Protein AF-C7LX56-F1 (afdb_monomer)

Nearest PDB structures (foldseek):
  6k4r-assembly2_B  TM=5.691E-01  e=7.249E+00  Legionella pneumophila subsp. pneumophila str. Philadelphia 1
  6plm-assembly1_A  TM=3.105E-01  e=3.553E+00  Legionella pneumophila subsp. pneumophila str. Philadelphia 1

Mean predicted aligned error: 4.84 Å

Sequence (168 aa):
MTVYNMDLSEKLVSAADAVLRDSDGDFDSFQAVSYLSLLACEIAMKALLERAGFPPETIRKRSHNLSLLLKDFCDCEVPFVIHEETHWVRATDIRGKPIQSGTSGTVGQVLEGESRGASKYPNQIRYGTQYSHFPPGALLETAKQVITWGHQHWDSIRMVQEHGSSNQ

Secondary structure (DSSP, 8-state):
--SS-HHHHHHHHHHHHHHHHH--S-HHHHHHHHHHHHHHHHHHHHHHHHHHT--HHHHHHTTT-HHHHHHHHHTSEEEEEETTEEEEEETTGGGG-EE-SSS-EEHHHHHTGGGGTPPPTTHHHHH-SS---S-HHHHHHHHHHHHHHHHHHTTT-B----------

Foldseek 3Di:
DQPFDLVQLVVLLVVLVVLVVPDPPDPVSQLSLLQSLLVSLLRLLLSQCVLQPNDNVVSVVCPSQLLVSLVSQQQKWFWDDDPNDTDTHGPCVQQVDFFDFPDTHGLVCQSCVVVVVWDDPDPCSNPPPDTDHPGSSRSSVSSVSSSVVCVVGSNGIHHDDPPPPPPD

Structure (mmCIF, N/CA/C/O backbone):
data_AF-C7LX56-F1
#
_entry.id   AF-C7LX56-F1
#
loop_
_atom_site.group_PDB
_atom_site.id
_atom_site.type_symbol
_atom_site.label_atom_id
_atom_site.label_alt_id
_atom_site.label_comp_id
_atom_site.label_asym_id
_atom_site.label_entity_id
_atom_site.label_seq_id
_atom_site.pdbx_PDB_ins_code
_atom_site.Cartn_x
_atom_site.Cartn_y
_atom_site.Cartn_z
_atom_site.occupancy
_atom_site.B_iso_or_equiv
_atom_site.auth_seq_id
_atom_site.auth_comp_id
_atom_site.auth_asym_id
_atom_site.auth_atom_id
_atom_site.pdbx_PDB_model_num
ATOM 1 N N . MET A 1 1 ? 4.878 12.455 17.642 1.00 55.44 1 MET A N 1
ATOM 2 C CA . MET A 1 1 ? 5.471 12.579 16.294 1.00 55.44 1 MET A CA 1
ATOM 3 C C . MET A 1 1 ? 5.211 11.260 15.601 1.00 55.44 1 MET A C 1
ATOM 5 O O . MET A 1 1 ? 5.559 10.248 16.195 1.00 55.44 1 MET A O 1
ATOM 9 N N . THR A 1 2 ? 4.526 11.257 14.459 1.00 77.38 2 THR A N 1
ATOM 10 C CA . THR A 1 2 ? 4.279 10.020 13.704 1.00 77.38 2 THR A CA 1
ATOM 11 C C . THR A 1 2 ? 5.580 9.553 13.061 1.00 77.38 2 THR A C 1
ATOM 13 O O . THR A 1 2 ? 6.383 10.373 12.607 1.00 77.38 2 THR A O 1
ATOM 16 N N . VAL A 1 3 ? 5.827 8.246 13.071 1.00 86.50 3 VAL A N 1
ATOM 17 C CA . VAL A 1 3 ? 7.017 7.644 12.455 1.00 86.50 3 VAL A CA 1
ATOM 18 C C . VAL A 1 3 ? 6.842 7.555 10.941 1.00 86.50 3 VAL A C 1
ATOM 20 O O . VAL A 1 3 ? 7.810 7.717 10.196 1.00 86.50 3 VAL A O 1
ATOM 23 N N . TYR A 1 4 ? 5.614 7.319 10.486 1.00 91.44 4 TYR A N 1
ATOM 24 C CA . TYR A 1 4 ? 5.270 7.176 9.077 1.00 91.44 4 TYR A CA 1
ATOM 2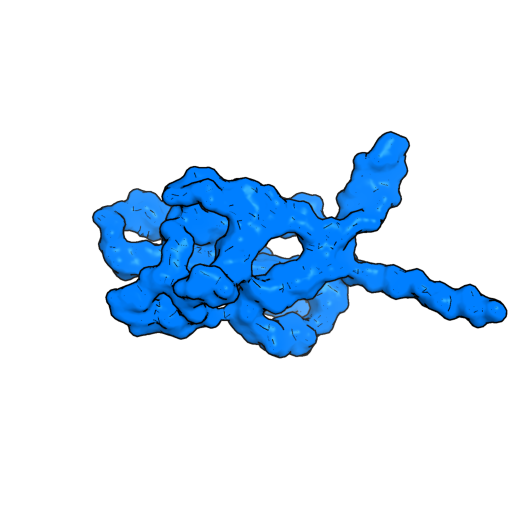5 C C . TYR A 1 4 ? 4.431 8.366 8.590 1.00 91.44 4 TYR A C 1
ATOM 27 O O . TYR A 1 4 ? 3.673 8.971 9.350 1.00 91.44 4 TYR A O 1
ATOM 35 N N . ASN A 1 5 ? 4.598 8.734 7.315 1.00 92.25 5 ASN A N 1
ATOM 36 C CA . ASN A 1 5 ? 4.009 9.945 6.741 1.00 92.25 5 ASN A CA 1
ATOM 37 C C . ASN A 1 5 ? 3.268 9.635 5.428 1.00 92.25 5 ASN A C 1
ATOM 39 O O . ASN A 1 5 ? 3.894 9.217 4.451 1.00 92.25 5 ASN A O 1
ATOM 43 N N . MET A 1 6 ? 1.952 9.873 5.403 1.00 94.62 6 MET A N 1
ATOM 44 C CA . MET A 1 6 ? 1.117 9.697 4.210 1.00 94.62 6 MET A CA 1
ATOM 45 C C . MET A 1 6 ? 1.565 10.609 3.054 1.00 94.62 6 MET A C 1
ATOM 47 O O . MET A 1 6 ? 1.700 10.127 1.931 1.00 94.62 6 MET A O 1
ATOM 51 N N . ASP A 1 7 ? 1.948 11.859 3.335 1.00 96.50 7 ASP A N 1
ATOM 52 C CA . ASP A 1 7 ? 2.421 12.829 2.335 1.00 96.50 7 ASP A CA 1
ATOM 53 C C . ASP A 1 7 ? 3.660 12.332 1.578 1.00 96.50 7 ASP A C 1
ATOM 55 O O . ASP A 1 7 ? 3.892 12.678 0.417 1.00 96.50 7 ASP A O 1
ATOM 59 N N . LEU A 1 8 ? 4.512 11.534 2.234 1.00 96.81 8 LEU A N 1
ATOM 60 C CA . LEU A 1 8 ? 5.665 10.930 1.568 1.00 96.81 8 LEU A CA 1
ATOM 61 C C . LEU A 1 8 ? 5.207 9.894 0.534 1.00 96.81 8 L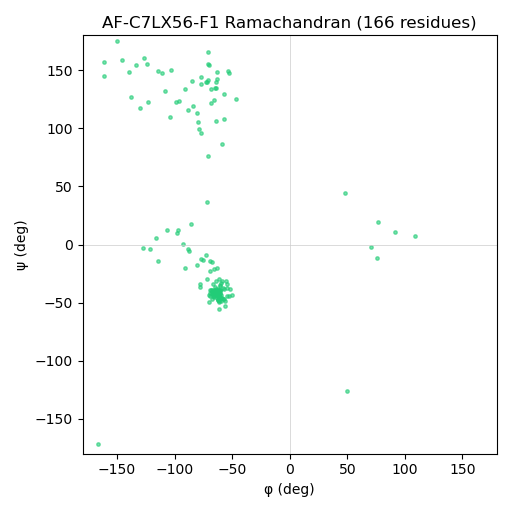EU A C 1
ATOM 63 O O . LEU A 1 8 ? 5.742 9.869 -0.572 1.00 96.81 8 LEU A O 1
ATOM 67 N N . SER A 1 9 ? 4.197 9.089 0.862 1.00 97.12 9 SER A N 1
ATOM 68 C CA . SER A 1 9 ? 3.604 8.116 -0.065 1.00 97.12 9 SER A CA 1
ATOM 69 C C . SER A 1 9 ? 3.019 8.806 -1.299 1.00 97.12 9 SER A C 1
ATOM 71 O O . SER A 1 9 ? 3.239 8.358 -2.421 1.00 97.12 9 SER A O 1
ATOM 73 N N . GLU A 1 10 ? 2.345 9.942 -1.117 1.00 98.19 10 GLU A N 1
ATOM 74 C CA . GLU A 1 10 ? 1.793 10.746 -2.217 1.00 98.19 10 GLU A CA 1
ATOM 75 C C . GLU A 1 10 ? 2.869 11.316 -3.136 1.00 98.19 10 GLU A C 1
ATOM 77 O O . GLU A 1 10 ? 2.741 11.277 -4.364 1.00 98.19 10 GLU A O 1
ATOM 82 N N . LYS A 1 11 ? 3.962 11.819 -2.555 1.00 98.50 11 LYS A N 1
ATOM 83 C CA . LYS A 1 11 ? 5.111 12.314 -3.323 1.00 98.50 11 LYS A CA 1
ATOM 84 C C . LYS A 1 11 ? 5.754 11.197 -4.140 1.00 98.50 11 LYS A C 1
ATOM 86 O O . LYS A 1 11 ? 6.117 11.426 -5.290 1.00 98.50 11 LYS A O 1
ATOM 91 N N . LEU A 1 12 ? 5.853 9.990 -3.581 1.00 98.44 12 LEU A N 1
ATOM 92 C CA . LEU A 1 12 ? 6.363 8.816 -4.295 1.00 98.44 12 LEU A CA 1
ATOM 93 C C . LEU A 1 12 ? 5.443 8.398 -5.447 1.00 98.44 12 LEU A C 1
ATOM 95 O O . LEU A 1 12 ? 5.941 8.126 -6.536 1.00 98.44 12 LEU A O 1
ATOM 99 N N . VAL A 1 13 ? 4.121 8.409 -5.246 1.00 98.31 13 VAL A N 1
ATOM 100 C CA . VAL A 1 13 ? 3.147 8.163 -6.325 1.00 98.31 13 VAL A CA 1
ATOM 101 C C . VAL A 1 13 ? 3.249 9.221 -7.416 1.00 98.31 13 VAL A C 1
ATOM 103 O O . VAL A 1 13 ? 3.245 8.878 -8.593 1.00 98.31 13 VAL A O 1
ATOM 106 N N . SER A 1 14 ? 3.394 10.492 -7.043 1.00 98.38 14 SER A N 1
ATOM 107 C CA . SER A 1 14 ? 3.550 11.591 -8.002 1.00 98.38 14 SER A CA 1
ATOM 108 C C . SER A 1 14 ? 4.833 11.442 -8.825 1.00 98.38 14 SER A C 1
ATOM 110 O O . SER A 1 14 ? 4.821 11.644 -10.036 1.00 98.38 14 SER A O 1
ATOM 112 N N . ALA A 1 15 ? 5.933 11.035 -8.185 1.00 98.25 15 ALA A N 1
ATOM 113 C CA . ALA A 1 15 ? 7.189 10.749 -8.869 1.00 98.25 15 ALA A CA 1
ATOM 114 C C . ALA A 1 15 ? 7.073 9.533 -9.802 1.00 98.25 15 ALA A C 1
ATOM 116 O O . ALA A 1 15 ? 7.516 9.599 -10.944 1.00 98.25 15 ALA A O 1
ATOM 117 N N . ALA A 1 16 ? 6.445 8.445 -9.350 1.00 97.88 16 ALA A N 1
ATOM 118 C CA . ALA A 1 16 ? 6.209 7.259 -10.170 1.00 97.88 16 ALA A CA 1
ATOM 119 C C . ALA A 1 16 ? 5.330 7.568 -11.393 1.00 97.88 16 ALA A C 1
ATOM 121 O O . ALA A 1 16 ? 5.610 7.087 -12.485 1.00 97.88 16 ALA A O 1
ATOM 122 N N . ASP A 1 17 ? 4.299 8.400 -11.234 1.00 97.69 17 ASP A N 1
ATOM 123 C CA . ASP A 1 17 ? 3.439 8.841 -12.336 1.00 97.69 17 ASP A CA 1
ATOM 124 C C . ASP A 1 17 ? 4.211 9.665 -13.374 1.00 97.69 17 ASP A C 1
ATOM 126 O O . ASP A 1 17 ? 4.083 9.415 -14.572 1.00 97.69 17 ASP A O 1
ATOM 130 N N . ALA A 1 18 ? 5.067 10.589 -12.922 1.00 97.62 18 ALA A N 1
ATOM 131 C CA . ALA A 1 18 ? 5.925 11.374 -13.805 1.00 97.62 18 ALA A CA 1
ATOM 132 C C . ALA A 1 18 ? 6.904 10.488 -14.592 1.00 97.62 18 ALA A C 1
ATOM 134 O O . ALA A 1 18 ? 6.978 10.603 -15.812 1.00 97.62 18 ALA A O 1
ATOM 135 N N . VAL A 1 19 ? 7.588 9.554 -13.918 1.00 97.44 19 VAL A N 1
ATOM 136 C CA . VAL A 1 19 ? 8.506 8.613 -14.584 1.00 97.44 19 VAL A CA 1
ATOM 137 C C . VAL A 1 19 ? 7.759 7.748 -15.595 1.00 97.44 19 VAL A C 1
ATOM 139 O O . VAL A 1 19 ? 8.235 7.578 -16.708 1.00 97.44 19 VAL A O 1
ATOM 142 N N . LEU A 1 20 ? 6.580 7.222 -15.247 1.00 95.38 20 LEU A N 1
ATOM 143 C CA . LEU A 1 20 ? 5.819 6.366 -16.158 1.00 95.38 20 LEU A CA 1
ATOM 144 C C . LEU A 1 20 ? 5.371 7.121 -17.416 1.00 95.38 20 LEU A C 1
ATOM 146 O O . LEU A 1 20 ? 5.426 6.566 -18.512 1.00 95.38 20 LEU A O 1
ATOM 150 N N . ARG A 1 21 ? 4.933 8.375 -17.259 1.00 94.38 21 ARG A N 1
ATOM 151 C CA . ARG A 1 21 ? 4.497 9.232 -18.369 1.00 94.38 21 ARG A CA 1
ATOM 152 C C . ARG A 1 21 ? 5.619 9.587 -19.336 1.00 94.38 21 ARG A C 1
ATOM 154 O O . ARG A 1 21 ? 5.360 9.658 -20.533 1.00 94.38 21 ARG A O 1
ATOM 161 N N . ASP A 1 22 ? 6.810 9.834 -18.806 1.00 92.75 22 ASP A N 1
ATOM 162 C CA . ASP A 1 22 ? 7.968 10.260 -19.591 1.00 92.75 22 ASP A CA 1
ATOM 163 C C . ASP A 1 22 ? 8.834 9.065 -20.036 1.00 92.75 22 ASP A C 1
ATOM 165 O O . ASP A 1 22 ? 9.857 9.255 -20.688 1.00 92.75 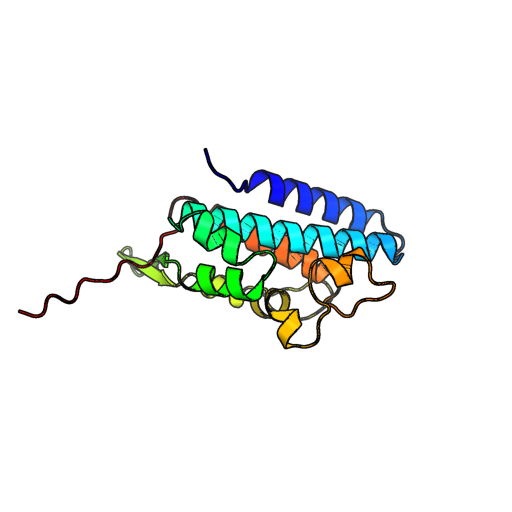22 ASP A O 1
ATOM 169 N N . SER A 1 23 ? 8.443 7.831 -19.686 1.00 89.12 23 SER A N 1
ATOM 170 C CA . SER A 1 23 ? 9.183 6.629 -20.071 1.00 89.12 23 SER A CA 1
ATOM 171 C C . SER A 1 23 ? 8.934 6.238 -21.524 1.00 89.12 23 SER A C 1
ATOM 173 O O . SER A 1 23 ? 7.791 6.156 -21.975 1.00 89.12 23 SER A O 1
ATOM 175 N N . ASP A 1 24 ? 10.004 5.839 -22.207 1.00 88.19 24 ASP A N 1
ATOM 176 C CA . ASP A 1 24 ? 9.937 5.191 -23.522 1.00 88.19 24 ASP A CA 1
ATOM 177 C C . ASP A 1 24 ? 9.742 3.663 -23.403 1.00 88.19 24 ASP A C 1
ATOM 179 O O . ASP A 1 24 ? 10.000 2.902 -24.336 1.00 88.19 24 ASP A O 1
ATOM 183 N N . GLY A 1 25 ? 9.299 3.187 -22.233 1.00 84.44 25 GLY A N 1
ATOM 184 C CA . GLY A 1 25 ? 9.162 1.762 -21.928 1.00 84.44 25 GLY A CA 1
ATOM 185 C C . GLY A 1 25 ? 10.481 1.051 -21.615 1.00 84.44 25 GLY A C 1
ATOM 186 O O . GLY A 1 25 ? 10.556 -0.176 -21.713 1.00 84.44 25 GLY A O 1
ATOM 187 N N . ASP A 1 26 ? 11.527 1.799 -21.259 1.00 91.06 26 ASP A N 1
ATOM 188 C CA . ASP A 1 26 ? 12.802 1.226 -20.850 1.00 91.06 26 ASP A CA 1
ATOM 189 C C . ASP A 1 26 ? 12.709 0.542 -19.472 1.00 91.06 26 ASP A C 1
ATOM 191 O O . ASP A 1 26 ? 11.850 0.836 -18.631 1.00 91.06 26 ASP A O 1
ATOM 195 N N . PHE A 1 27 ? 13.609 -0.416 -19.251 1.00 91.06 27 PHE A N 1
ATOM 196 C CA . PHE A 1 27 ? 13.606 -1.237 -18.046 1.00 91.06 27 PHE A CA 1
ATOM 197 C C . PHE A 1 27 ? 13.821 -0.417 -16.768 1.00 91.06 27 PHE A C 1
ATOM 199 O O . PHE A 1 27 ? 13.147 -0.682 -15.771 1.00 91.06 27 PHE A O 1
ATOM 206 N N . ASP A 1 28 ? 14.710 0.576 -16.797 1.00 91.94 28 ASP A N 1
ATOM 207 C CA . ASP A 1 28 ? 15.066 1.373 -15.621 1.00 91.94 28 ASP A CA 1
ATOM 208 C C . ASP A 1 28 ? 13.878 2.235 -15.179 1.00 91.94 28 ASP A C 1
ATOM 210 O O . ASP A 1 28 ? 13.549 2.278 -13.990 1.00 91.94 28 ASP A O 1
ATOM 214 N N . SER A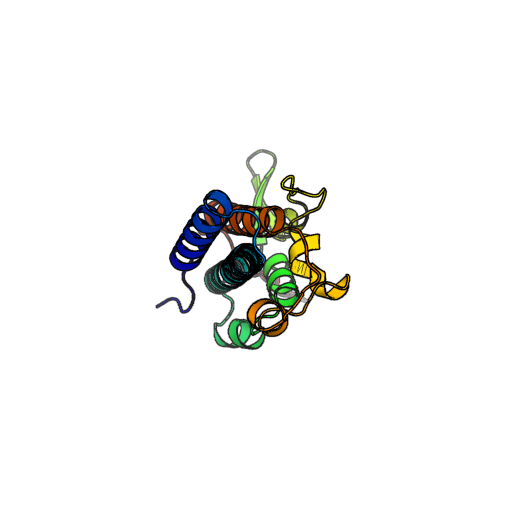 1 29 ? 13.157 2.837 -16.128 1.00 94.12 29 SER A N 1
ATOM 215 C CA . SER A 1 29 ? 11.903 3.544 -15.858 1.00 94.12 29 SER A CA 1
ATOM 216 C C . SER A 1 29 ? 10.856 2.619 -15.241 1.00 94.12 29 SER A C 1
ATOM 218 O O . SER A 1 29 ? 10.275 2.934 -14.201 1.00 94.12 29 SER A O 1
ATOM 220 N N . PHE A 1 30 ? 10.630 1.435 -15.816 1.00 94.19 30 PHE A N 1
ATOM 221 C CA . PHE A 1 30 ? 9.665 0.470 -15.273 1.00 94.19 30 PHE A CA 1
ATOM 222 C C . PHE A 1 30 ? 10.057 -0.037 -13.886 1.00 94.19 30 PHE A C 1
ATOM 224 O O . PHE A 1 30 ? 9.197 -0.218 -13.017 1.00 94.19 30 PHE A O 1
ATOM 231 N N . GLN A 1 31 ? 11.348 -0.261 -13.660 1.00 94.56 31 GLN A N 1
ATOM 232 C CA . GLN A 1 31 ? 11.898 -0.636 -12.367 1.00 94.56 31 GLN A CA 1
ATOM 233 C C . GLN A 1 31 ? 11.682 0.473 -11.332 1.00 94.56 31 GLN A C 1
ATOM 235 O O . GLN A 1 31 ? 11.202 0.196 -10.228 1.00 94.56 31 GLN A O 1
ATOM 240 N N . ALA A 1 32 ? 11.967 1.725 -11.693 1.00 95.62 32 ALA A N 1
ATOM 241 C CA . ALA A 1 32 ? 11.767 2.883 -10.834 1.00 95.62 32 ALA A CA 1
ATOM 242 C C . ALA A 1 32 ? 10.289 3.061 -10.463 1.00 95.62 32 ALA A C 1
ATOM 244 O O . ALA A 1 32 ? 9.969 3.164 -9.278 1.00 95.62 32 ALA A O 1
ATOM 245 N N . VAL A 1 33 ? 9.379 3.015 -11.442 1.00 96.75 33 VAL A N 1
ATOM 246 C CA . VAL A 1 33 ? 7.926 3.111 -11.213 1.00 96.75 33 VAL A CA 1
ATOM 247 C C . VAL A 1 33 ? 7.455 2.011 -10.265 1.00 96.75 33 VAL A C 1
ATOM 249 O O . VAL A 1 33 ? 6.743 2.291 -9.299 1.00 96.75 33 VAL A O 1
ATOM 252 N N . SER A 1 34 ? 7.884 0.770 -10.498 1.00 96.31 34 SER A N 1
ATOM 253 C CA . SER A 1 34 ? 7.512 -0.375 -9.665 1.00 96.31 34 SER A CA 1
ATOM 254 C C . SER A 1 34 ? 8.006 -0.218 -8.230 1.00 96.31 34 SER A C 1
ATOM 256 O O . SER A 1 34 ? 7.231 -0.371 -7.287 1.00 96.31 34 SER A O 1
ATOM 258 N N . TYR A 1 35 ? 9.278 0.147 -8.049 1.00 96.94 35 TYR A N 1
ATOM 259 C CA . TYR A 1 35 ? 9.860 0.359 -6.727 1.00 96.94 35 TYR A CA 1
ATOM 260 C C . TYR A 1 35 ? 9.157 1.485 -5.961 1.00 96.94 35 TYR A C 1
ATOM 262 O O . TYR A 1 35 ? 8.753 1.288 -4.815 1.00 96.94 35 TYR A O 1
ATOM 270 N N . LEU A 1 36 ? 8.981 2.648 -6.594 1.00 98.25 36 LEU A N 1
ATOM 271 C CA . LEU A 1 36 ? 8.336 3.807 -5.978 1.00 98.25 36 LEU A CA 1
ATOM 272 C C . LEU A 1 36 ? 6.886 3.505 -5.587 1.00 98.25 36 LEU A C 1
ATOM 274 O O . LEU A 1 36 ? 6.456 3.884 -4.500 1.00 98.25 36 LEU A O 1
ATOM 278 N N . SER A 1 37 ? 6.153 2.779 -6.433 1.00 98.06 37 SER A N 1
ATOM 279 C CA . SER A 1 37 ? 4.758 2.410 -6.174 1.00 98.06 37 SER A CA 1
ATOM 280 C C . SER A 1 37 ? 4.623 1.441 -4.996 1.00 98.06 37 SER A C 1
ATOM 282 O O . SER A 1 37 ? 3.782 1.638 -4.118 1.00 98.06 37 SER A O 1
ATOM 284 N N . LEU A 1 38 ? 5.478 0.416 -4.929 1.00 97.94 38 LEU A N 1
ATOM 285 C CA . LEU A 1 38 ? 5.490 -0.535 -3.814 1.00 97.94 38 LEU A CA 1
ATOM 286 C C . LEU A 1 38 ? 5.918 0.135 -2.500 1.00 97.94 38 LEU A C 1
ATOM 288 O O . LEU A 1 38 ? 5.302 -0.104 -1.460 1.00 97.94 38 LEU A O 1
ATOM 292 N N . LEU A 1 39 ? 6.908 1.030 -2.550 1.00 98.12 39 LEU A N 1
ATOM 293 C CA . LEU A 1 39 ? 7.328 1.818 -1.392 1.00 98.12 39 LEU A CA 1
ATOM 294 C C . LEU A 1 39 ? 6.222 2.767 -0.914 1.00 98.12 39 LEU A C 1
ATOM 296 O O . LEU A 1 39 ? 6.010 2.901 0.290 1.00 98.12 39 LEU A O 1
ATOM 300 N N . ALA A 1 40 ? 5.485 3.390 -1.833 1.00 98.50 40 ALA A N 1
ATOM 301 C CA . ALA A 1 40 ? 4.332 4.210 -1.481 1.00 98.50 40 ALA A CA 1
ATOM 302 C C . ALA A 1 40 ? 3.244 3.384 -0.778 1.00 98.50 40 ALA A C 1
ATOM 304 O O . ALA A 1 40 ? 2.724 3.818 0.248 1.00 98.50 40 ALA A O 1
ATOM 305 N N . CYS A 1 41 ? 2.949 2.171 -1.264 1.00 98.31 41 CYS A N 1
ATOM 306 C CA . CYS A 1 41 ? 2.022 1.254 -0.591 1.00 98.31 41 CYS A CA 1
ATOM 307 C C . CYS A 1 41 ? 2.506 0.902 0.822 1.00 98.31 41 CYS A C 1
ATOM 309 O O . CYS A 1 41 ? 1.723 0.937 1.770 1.00 98.31 41 CYS A O 1
ATOM 311 N N . GLU A 1 42 ? 3.794 0.573 0.970 1.00 98.31 42 GLU A N 1
ATOM 312 C CA . GLU A 1 42 ? 4.405 0.259 2.262 1.00 98.31 42 GLU A CA 1
ATOM 313 C C . GLU A 1 42 ? 4.222 1.412 3.255 1.00 98.31 42 GLU A C 1
ATOM 315 O O . GLU A 1 42 ? 3.729 1.200 4.363 1.00 98.31 42 GLU A O 1
ATOM 320 N N . ILE A 1 43 ? 4.609 2.631 2.873 1.00 98.06 43 ILE A N 1
ATOM 321 C CA . ILE A 1 43 ? 4.565 3.794 3.765 1.00 98.06 43 ILE A CA 1
ATOM 322 C C . ILE A 1 43 ? 3.118 4.159 4.102 1.00 98.06 43 ILE A C 1
ATOM 324 O O . ILE A 1 43 ? 2.827 4.405 5.273 1.00 98.06 43 ILE A O 1
ATOM 328 N N . ALA A 1 44 ? 2.208 4.127 3.126 1.00 98.19 44 ALA A N 1
ATOM 329 C CA . ALA A 1 44 ? 0.795 4.417 3.342 1.00 98.19 44 ALA A CA 1
ATOM 330 C C . ALA A 1 44 ? 0.159 3.425 4.327 1.00 98.19 44 ALA A C 1
ATOM 332 O O . ALA A 1 44 ? -0.464 3.842 5.302 1.00 98.19 44 ALA A O 1
ATOM 333 N N . MET A 1 45 ? 0.377 2.116 4.140 1.00 98.12 45 MET A N 1
ATOM 334 C CA . MET A 1 45 ? -0.139 1.098 5.064 1.00 98.12 45 MET A CA 1
ATOM 335 C C . MET A 1 45 ? 0.460 1.244 6.464 1.00 98.12 45 MET A C 1
ATOM 337 O O . MET A 1 45 ? -0.262 1.142 7.451 1.00 98.12 45 MET A O 1
ATOM 341 N N . LYS A 1 46 ? 1.762 1.532 6.580 1.00 98.12 46 LYS A N 1
ATOM 342 C CA . LYS A 1 46 ? 2.400 1.764 7.884 1.00 98.12 46 LYS A CA 1
ATOM 343 C C . LYS A 1 46 ? 1.851 3.003 8.590 1.00 98.12 46 LYS A C 1
ATOM 345 O O . LYS A 1 46 ? 1.616 2.950 9.794 1.00 98.12 46 LYS A O 1
ATOM 350 N N . ALA A 1 47 ? 1.612 4.086 7.852 1.00 97.69 47 ALA A N 1
ATOM 351 C CA . ALA A 1 47 ? 0.997 5.299 8.380 1.00 97.69 47 ALA A CA 1
ATOM 352 C C . ALA A 1 47 ? -0.434 5.042 8.865 1.00 97.69 47 ALA A C 1
ATOM 354 O O . ALA A 1 47 ? -0.798 5.489 9.948 1.00 97.69 47 ALA A O 1
ATOM 355 N N . LEU A 1 48 ? -1.219 4.265 8.114 1.00 97.06 48 LEU A N 1
ATOM 356 C CA . LEU A 1 48 ? -2.580 3.901 8.508 1.00 97.06 48 LEU A CA 1
ATOM 357 C C . LEU A 1 48 ? -2.618 2.962 9.715 1.00 97.06 48 LEU A C 1
ATOM 359 O O . LEU A 1 48 ? -3.459 3.137 10.587 1.00 97.06 48 LEU A O 1
ATOM 363 N N . LEU A 1 49 ? -1.700 1.998 9.800 1.00 97.69 49 LEU A N 1
ATOM 364 C CA . LEU A 1 49 ? -1.568 1.131 10.972 1.00 97.69 49 LEU A CA 1
ATOM 365 C C . LEU A 1 49 ? -1.211 1.942 12.222 1.00 97.69 49 LEU A C 1
ATOM 367 O O . LEU A 1 49 ? -1.852 1.785 13.260 1.00 97.69 49 LEU A O 1
ATOM 371 N N . GLU A 1 50 ? -0.231 2.845 12.119 1.00 97.31 50 GLU A N 1
ATOM 372 C CA . GLU A 1 50 ? 0.138 3.748 13.216 1.00 97.31 50 GLU A CA 1
ATOM 373 C C . GLU A 1 50 ? -1.056 4.623 13.618 1.00 97.31 50 GLU A C 1
ATOM 375 O O . GLU A 1 50 ? -1.365 4.747 14.803 1.00 97.31 50 GLU A O 1
ATOM 380 N N . ARG A 1 51 ? -1.785 5.158 12.629 1.00 96.69 51 ARG A N 1
ATOM 381 C CA . ARG A 1 51 ? -3.000 5.953 12.839 1.00 96.69 51 ARG A CA 1
ATOM 382 C C . ARG A 1 51 ? -4.118 5.161 13.519 1.00 96.69 51 ARG A C 1
ATOM 384 O O . ARG A 1 51 ? -4.784 5.708 14.391 1.00 96.69 51 ARG A O 1
ATOM 391 N N . ALA A 1 52 ? -4.285 3.887 13.172 1.00 96.44 52 ALA A N 1
ATOM 392 C CA . ALA A 1 52 ? -5.261 2.985 13.779 1.00 96.44 52 ALA A CA 1
ATOM 393 C C . ALA A 1 52 ? -4.922 2.614 15.236 1.00 96.44 52 ALA A C 1
ATOM 395 O O . ALA A 1 52 ? -5.777 2.082 15.947 1.00 96.44 52 ALA A O 1
ATOM 396 N N . GLY A 1 53 ? -3.691 2.891 15.680 1.00 95.94 53 GLY A N 1
ATOM 397 C CA . GLY A 1 53 ? -3.212 2.649 17.040 1.00 95.94 53 GLY A CA 1
ATOM 398 C C . GLY A 1 53 ? -2.200 1.510 17.171 1.00 95.94 53 GLY A C 1
ATOM 399 O O . GLY A 1 53 ? -1.845 1.160 18.297 1.00 95.94 53 GLY A O 1
ATOM 400 N N . PHE A 1 54 ? -1.710 0.930 16.067 1.00 96.12 54 PHE A N 1
ATOM 401 C CA . PHE A 1 54 ? -0.648 -0.075 16.151 1.00 96.12 54 PHE A CA 1
ATOM 402 C C . PHE A 1 54 ? 0.647 0.553 16.689 1.00 96.12 54 PHE A C 1
ATOM 404 O O . PHE A 1 54 ? 1.079 1.597 16.191 1.00 96.12 54 PHE A O 1
ATOM 411 N N . PRO A 1 55 ? 1.339 -0.105 17.636 1.00 95.19 55 PRO A N 1
ATOM 412 C CA . PRO A 1 55 ? 2.620 0.390 18.119 1.00 95.19 55 PRO A CA 1
ATOM 413 C C . PRO A 1 55 ? 3.689 0.408 17.006 1.00 95.19 55 PRO A C 1
ATOM 415 O O . PRO A 1 55 ? 3.837 -0.596 16.291 1.00 95.19 55 PRO A O 1
ATOM 418 N N . PRO A 1 56 ? 4.487 1.486 16.855 1.00 95.12 56 PRO A N 1
ATOM 419 C CA . PRO A 1 56 ? 5.495 1.593 15.796 1.00 95.12 56 PRO A CA 1
ATOM 420 C C . PRO A 1 56 ? 6.513 0.446 15.763 1.00 95.12 56 PRO A C 1
ATOM 422 O O . PRO A 1 56 ? 6.994 0.065 14.696 1.00 95.12 56 PRO A O 1
ATOM 425 N N . GLU A 1 57 ? 6.854 -0.147 16.906 1.00 95.38 57 GLU A N 1
ATOM 426 C CA . GLU A 1 57 ? 7.720 -1.324 16.986 1.00 95.38 57 GLU A CA 1
ATOM 427 C C . GLU A 1 57 ? 7.093 -2.578 16.369 1.00 95.38 57 GLU A C 1
ATOM 429 O O . GLU A 1 57 ? 7.809 -3.376 15.760 1.00 95.38 57 GLU A O 1
ATOM 434 N N . THR A 1 58 ? 5.773 -2.741 16.469 1.00 94.81 58 THR A N 1
ATOM 435 C CA . THR A 1 58 ? 5.034 -3.838 15.832 1.00 94.81 58 THR A CA 1
ATOM 436 C C . THR A 1 58 ? 5.016 -3.647 14.322 1.00 94.81 58 THR A C 1
ATOM 438 O O . THR A 1 58 ? 5.339 -4.576 13.583 1.00 94.81 58 THR A O 1
ATOM 441 N N . ILE A 1 59 ? 4.767 -2.417 13.867 1.00 97.19 59 ILE A N 1
ATOM 442 C CA . ILE A 1 59 ? 4.794 -2.053 12.446 1.00 97.19 59 ILE A CA 1
ATOM 443 C C . ILE A 1 59 ? 6.199 -2.276 11.862 1.00 97.19 59 ILE A C 1
ATOM 445 O O . ILE A 1 59 ? 6.360 -2.894 10.808 1.00 97.19 59 ILE A O 1
ATOM 449 N N . ARG A 1 60 ? 7.253 -1.856 12.577 1.00 95.62 60 ARG A N 1
ATOM 450 C CA . ARG A 1 60 ? 8.651 -2.027 12.148 1.00 95.62 60 ARG A CA 1
ATOM 451 C C . ARG A 1 60 ? 9.040 -3.497 11.977 1.00 95.62 60 ARG A C 1
ATOM 453 O O . ARG A 1 60 ? 9.783 -3.812 11.049 1.00 95.62 60 ARG A O 1
ATOM 460 N N . LYS A 1 61 ? 8.513 -4.404 12.810 1.00 96.62 61 LYS A N 1
ATOM 461 C CA . LYS A 1 61 ? 8.752 -5.856 12.691 1.00 96.62 61 LYS A CA 1
ATOM 462 C C . LYS A 1 61 ? 8.207 -6.453 11.391 1.00 96.62 61 LYS A C 1
ATOM 464 O O . LYS A 1 61 ? 8.679 -7.513 10.990 1.00 96.62 61 LYS A O 1
ATOM 469 N N . ARG A 1 62 ? 7.257 -5.795 10.715 1.00 95.38 62 ARG A N 1
ATOM 470 C CA . ARG A 1 62 ? 6.784 -6.220 9.385 1.00 95.38 62 ARG A CA 1
ATOM 471 C C . ARG A 1 62 ? 7.775 -5.899 8.267 1.00 95.38 62 ARG A C 1
ATOM 473 O O . ARG A 1 62 ? 7.657 -6.462 7.184 1.00 95.38 62 ARG A O 1
ATOM 480 N N . SER A 1 63 ? 8.789 -5.068 8.538 1.00 94.88 63 SER A N 1
ATOM 481 C CA . SER A 1 63 ? 9.816 -4.673 7.568 1.00 94.88 63 SER A CA 1
ATOM 482 C C . SER A 1 63 ? 9.162 -4.198 6.260 1.00 94.88 63 SER A C 1
ATOM 484 O O . SER A 1 63 ? 8.307 -3.317 6.312 1.00 94.88 63 SER A O 1
ATOM 486 N N . HIS A 1 64 ? 9.538 -4.769 5.121 1.00 95.44 64 HIS A N 1
ATOM 487 C CA . HIS A 1 64 ? 9.013 -4.462 3.791 1.00 95.44 64 HIS A CA 1
ATOM 488 C C . HIS A 1 64 ? 7.920 -5.443 3.332 1.00 95.44 64 HIS A C 1
ATOM 490 O O . HIS A 1 64 ? 7.539 -5.443 2.168 1.00 95.44 64 HIS A O 1
ATOM 496 N N . ASN A 1 65 ? 7.424 -6.316 4.216 1.00 95.94 65 ASN A N 1
ATOM 497 C CA . ASN A 1 65 ? 6.485 -7.365 3.833 1.00 95.94 65 ASN A CA 1
ATOM 498 C C . ASN A 1 65 ? 5.072 -6.794 3.630 1.00 95.94 65 ASN A C 1
ATOM 500 O O . ASN A 1 65 ? 4.298 -6.658 4.580 1.00 95.94 65 ASN A O 1
ATOM 504 N N . LEU A 1 66 ? 4.740 -6.484 2.375 1.00 96.94 66 LEU A N 1
ATOM 505 C CA . LEU A 1 66 ? 3.454 -5.906 1.982 1.00 96.94 66 LEU A CA 1
ATOM 506 C C . LEU A 1 66 ? 2.267 -6.813 2.319 1.00 96.94 66 LEU A C 1
ATOM 508 O O . LEU A 1 66 ? 1.227 -6.310 2.732 1.00 96.94 66 LEU A O 1
ATOM 512 N N . SER A 1 67 ? 2.425 -8.134 2.216 1.00 95.94 67 SER A N 1
ATOM 513 C CA . SER A 1 67 ? 1.361 -9.086 2.550 1.00 95.94 67 SER A CA 1
ATOM 514 C C . SER A 1 67 ? 1.035 -9.078 4.047 1.00 95.94 67 SER A C 1
ATOM 516 O O . SER A 1 67 ? -0.136 -9.062 4.422 1.00 95.94 67 SER A O 1
ATOM 518 N N . LEU A 1 68 ? 2.050 -9.029 4.917 1.00 96.44 68 LEU A N 1
ATOM 519 C CA . LEU A 1 68 ? 1.835 -8.927 6.363 1.00 96.44 68 LEU A CA 1
ATOM 520 C C . LEU A 1 68 ? 1.265 -7.565 6.766 1.00 96.44 68 LEU A C 1
ATOM 522 O O . LEU A 1 68 ? 0.393 -7.518 7.628 1.00 96.44 68 LEU A O 1
ATOM 526 N N . LEU A 1 69 ? 1.721 -6.479 6.134 1.00 97.56 69 LEU A N 1
ATOM 527 C CA . LEU A 1 69 ? 1.152 -5.146 6.348 1.00 97.56 69 LEU A CA 1
ATOM 528 C C . LEU A 1 69 ? -0.322 -5.103 5.934 1.00 97.56 69 LEU A C 1
ATOM 530 O O . LEU A 1 69 ? -1.151 -4.633 6.705 1.00 97.56 69 LEU A O 1
ATOM 534 N N . LEU A 1 70 ? -0.659 -5.653 4.762 1.00 97.25 70 LEU A N 1
ATOM 535 C CA . LEU A 1 70 ? -2.039 -5.760 4.298 1.00 97.25 70 LEU A CA 1
ATOM 536 C C . LEU A 1 70 ? -2.885 -6.608 5.251 1.00 97.25 70 LEU A C 1
ATOM 538 O O . LEU A 1 70 ? -4.043 -6.277 5.489 1.00 97.25 70 LEU A O 1
ATOM 542 N N . LYS A 1 71 ? -2.329 -7.695 5.796 1.00 96.25 71 LYS A N 1
ATOM 543 C CA . LYS A 1 71 ? -3.025 -8.531 6.775 1.00 96.25 71 LYS A CA 1
ATOM 544 C C . LYS A 1 71 ? -3.364 -7.743 8.041 1.00 96.25 71 LYS A C 1
ATOM 546 O O . LYS A 1 71 ? -4.540 -7.668 8.376 1.00 96.25 71 LYS A O 1
ATOM 551 N N . ASP A 1 72 ? -2.369 -7.132 8.688 1.00 96.38 72 ASP A N 1
ATOM 552 C CA . ASP A 1 72 ? -2.596 -6.319 9.894 1.00 96.38 72 ASP A CA 1
ATOM 553 C C . ASP A 1 72 ? -3.589 -5.178 9.605 1.00 96.38 72 ASP A C 1
ATOM 555 O O . ASP A 1 72 ? -4.435 -4.846 10.428 1.00 96.38 72 ASP A O 1
ATOM 559 N N . PHE A 1 73 ? -3.513 -4.595 8.408 1.00 94.00 73 PHE A N 1
ATOM 560 C CA . PHE A 1 73 ? -4.408 -3.530 7.975 1.00 94.00 73 PHE A CA 1
ATOM 561 C C . PHE A 1 73 ? -5.853 -4.005 7.804 1.00 94.00 73 PHE A C 1
ATOM 563 O O . PHE A 1 73 ? -6.778 -3.331 8.242 1.00 94.00 73 PHE A O 1
ATOM 570 N N . CYS A 1 74 ? -6.059 -5.184 7.215 1.00 94.94 74 CYS A N 1
ATOM 571 C CA . CYS A 1 74 ? -7.381 -5.802 7.104 1.00 94.94 74 CYS A CA 1
ATOM 572 C C . CYS A 1 74 ? -7.959 -6.193 8.468 1.00 94.94 74 CYS A C 1
ATOM 574 O O . CYS A 1 74 ? -9.175 -6.347 8.595 1.00 94.94 74 CYS A O 1
ATOM 576 N N . ASP A 1 75 ? -7.099 -6.346 9.476 1.00 95.06 75 ASP A N 1
ATOM 577 C CA . ASP A 1 75 ? -7.522 -6.550 10.850 1.00 95.06 75 ASP A CA 1
ATOM 578 C C . ASP A 1 75 ? -7.997 -5.252 11.523 1.00 95.06 75 ASP A C 1
ATOM 580 O O . ASP A 1 75 ? -8.657 -5.356 12.548 1.00 95.06 75 ASP A O 1
ATOM 584 N N . CYS A 1 76 ? -7.764 -4.060 10.959 1.00 96.56 76 CYS A N 1
ATOM 585 C CA . CYS A 1 76 ? -8.367 -2.809 11.435 1.00 96.56 76 CYS A CA 1
ATOM 586 C C . CYS A 1 76 ? -9.874 -2.729 11.136 1.00 96.56 76 CYS A C 1
ATOM 588 O O . CYS A 1 76 ? -10.416 -3.457 10.300 1.00 96.56 76 CYS A O 1
ATOM 590 N N . GLU A 1 77 ? -10.547 -1.783 11.788 1.00 97.38 77 GLU A N 1
ATOM 591 C CA . GLU A 1 77 ? -11.947 -1.435 11.558 1.00 97.38 77 GLU A CA 1
ATOM 592 C C . GLU A 1 77 ? -12.103 -0.017 11.009 1.00 97.38 77 GLU A C 1
ATOM 594 O O . GLU A 1 77 ? -11.337 0.887 11.350 1.00 97.38 77 GLU A O 1
ATOM 599 N N . VAL A 1 78 ? -13.149 0.172 10.208 1.00 96.69 78 VAL A N 1
ATOM 600 C CA . VAL A 1 78 ? -13.621 1.462 9.696 1.00 96.69 78 VAL A CA 1
ATOM 601 C C . VAL A 1 78 ? -15.138 1.574 9.863 1.00 96.69 78 VAL A C 1
ATOM 603 O O . VAL A 1 78 ? -15.824 0.545 9.916 1.00 96.69 78 VAL A O 1
ATOM 606 N N . PRO A 1 79 ? -15.690 2.795 9.957 1.00 95.19 79 PRO A N 1
ATOM 607 C CA . PRO A 1 79 ? -17.130 2.986 10.027 1.00 95.19 79 PRO A CA 1
ATOM 608 C C . PRO A 1 79 ? -17.798 2.671 8.684 1.00 95.19 79 PRO A C 1
ATOM 610 O O . PRO A 1 79 ? -17.302 3.025 7.614 1.00 95.19 79 PRO A O 1
ATOM 613 N N . PHE A 1 80 ? -18.971 2.056 8.754 1.00 94.06 80 PHE A N 1
ATOM 614 C CA . PHE A 1 80 ? -19.852 1.762 7.637 1.00 94.06 80 PHE A CA 1
ATOM 615 C C . PHE A 1 80 ? -21.293 2.057 8.050 1.00 94.06 80 PHE A C 1
ATOM 617 O O . PHE A 1 80 ? -21.757 1.573 9.081 1.00 94.06 80 PHE A O 1
ATOM 624 N N . VAL A 1 81 ? -21.996 2.871 7.263 1.00 92.12 81 VAL A N 1
ATOM 625 C CA . VAL A 1 81 ? -23.342 3.338 7.611 1.00 92.12 81 VAL A CA 1
ATOM 626 C C . VAL A 1 81 ? -24.397 2.466 6.934 1.00 92.12 81 VAL A C 1
ATOM 628 O O . VAL A 1 81 ? -24.414 2.357 5.708 1.00 92.12 81 VAL A O 1
ATOM 631 N N . ILE A 1 82 ? -25.299 1.880 7.723 1.00 92.50 82 ILE A N 1
ATOM 632 C CA . ILE A 1 82 ? -26.480 1.144 7.253 1.00 92.50 82 ILE A CA 1
ATOM 633 C C . ILE A 1 82 ? -27.700 1.799 7.894 1.00 92.50 82 ILE A C 1
ATOM 635 O O . ILE A 1 82 ? -27.775 1.882 9.110 1.00 92.50 82 ILE A O 1
ATOM 639 N N . HIS A 1 83 ? -28.654 2.272 7.086 1.00 91.12 83 HIS A N 1
ATOM 640 C CA . HIS A 1 83 ? -29.885 2.909 7.586 1.00 91.12 83 HIS A CA 1
ATOM 641 C C . HIS A 1 83 ? -29.639 3.987 8.665 1.00 91.12 83 HIS A C 1
ATOM 643 O O . HIS A 1 83 ? -30.333 4.017 9.671 1.00 91.12 83 HIS A O 1
ATOM 649 N N . GLU A 1 84 ? -28.649 4.863 8.446 1.00 91.81 84 GLU A N 1
ATOM 650 C CA . GLU A 1 84 ? -28.240 5.943 9.371 1.00 91.81 84 GLU A CA 1
ATOM 651 C C . GLU A 1 84 ? -27.533 5.480 10.662 1.00 91.81 84 GLU A C 1
ATOM 653 O O . GLU A 1 84 ? -27.022 6.308 11.416 1.00 91.81 84 GLU A O 1
ATOM 658 N N . GLU A 1 85 ? -27.387 4.172 10.880 1.00 93.06 85 GLU A N 1
ATOM 659 C CA . GLU A 1 85 ? -26.600 3.607 11.977 1.00 93.06 85 GLU A CA 1
ATOM 660 C C . GLU A 1 85 ? -25.152 3.353 11.543 1.00 93.06 85 GLU A C 1
ATOM 662 O O . GLU A 1 85 ? -24.880 2.808 10.471 1.00 93.06 85 GLU A O 1
ATOM 667 N N . THR A 1 86 ? -24.193 3.758 12.382 1.00 93.94 86 THR A N 1
ATOM 668 C CA . THR A 1 86 ? -22.769 3.492 12.139 1.00 93.94 86 THR A CA 1
ATOM 669 C C . THR A 1 86 ? -22.376 2.148 12.730 1.00 93.94 86 THR A C 1
ATOM 671 O O . THR A 1 86 ? -22.351 1.970 13.947 1.00 93.94 86 THR A O 1
ATOM 674 N N . HIS A 1 87 ? -21.984 1.228 11.859 1.00 94.25 87 HIS A N 1
ATOM 675 C CA . HIS A 1 87 ? -21.376 -0.042 12.220 1.00 94.25 87 HIS A CA 1
ATOM 676 C C . HIS A 1 87 ? -19.872 0.013 11.988 1.00 94.25 87 HIS A C 1
ATOM 678 O O . HIS A 1 87 ? -19.388 0.706 11.099 1.00 94.25 87 HIS A O 1
ATOM 684 N N . TRP A 1 88 ? -19.126 -0.748 12.774 1.00 95.06 88 TRP A N 1
ATOM 685 C CA . TRP A 1 88 ? -17.695 -0.919 12.572 1.00 95.06 88 TRP A CA 1
ATOM 686 C C . TRP A 1 88 ? -17.460 -2.226 11.833 1.00 95.06 88 TRP A C 1
ATOM 688 O O . TRP A 1 88 ? -17.903 -3.284 12.278 1.00 95.06 88 TRP A O 1
ATOM 698 N N . VAL A 1 89 ? -16.799 -2.148 10.684 1.00 95.12 89 VAL A N 1
ATOM 699 C CA . VAL A 1 89 ? -16.520 -3.304 9.828 1.00 95.12 89 VAL A CA 1
ATOM 700 C C . VAL A 1 89 ? -15.029 -3.412 9.576 1.00 95.12 89 VAL A C 1
ATOM 702 O O . VAL A 1 89 ? -14.304 -2.421 9.634 1.00 95.12 89 VAL A O 1
ATOM 705 N N . ARG A 1 90 ? -14.561 -4.623 9.273 1.00 96.62 90 ARG A N 1
ATOM 706 C CA . 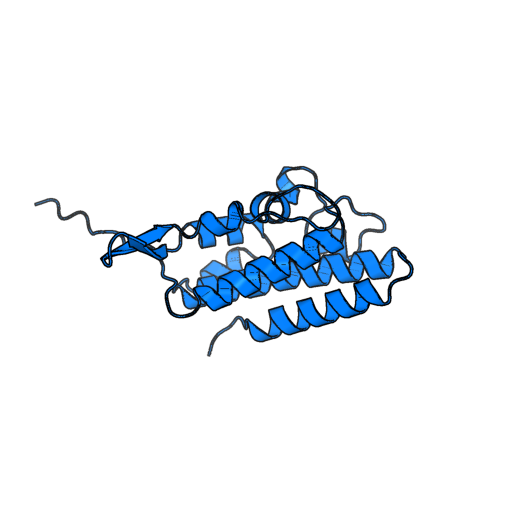ARG A 1 90 ? -13.155 -4.847 8.936 1.00 96.62 90 ARG A CA 1
ATOM 707 C C . ARG A 1 90 ? -12.777 -4.109 7.657 1.00 96.62 90 ARG A C 1
ATOM 709 O O . ARG A 1 90 ? -13.514 -4.181 6.674 1.00 96.62 90 ARG A O 1
ATOM 716 N N . ALA A 1 91 ? -11.585 -3.518 7.636 1.00 96.00 91 ALA A N 1
ATOM 717 C CA . ALA A 1 91 ? -10.988 -2.814 6.496 1.00 96.00 91 ALA A CA 1
ATOM 718 C C . ALA A 1 91 ? -10.536 -3.764 5.360 1.00 96.00 91 ALA A C 1
ATOM 720 O O . ALA A 1 91 ? -9.500 -3.582 4.726 1.00 96.00 91 ALA A O 1
ATOM 721 N N . THR A 1 92 ? -11.296 -4.833 5.119 1.00 96.12 92 THR A N 1
ATOM 722 C CA . THR A 1 92 ? -11.004 -5.866 4.114 1.00 96.12 92 THR A CA 1
ATOM 723 C C . THR A 1 92 ? -11.410 -5.450 2.703 1.00 96.12 92 THR A C 1
ATOM 725 O O . THR A 1 92 ? -10.925 -6.038 1.734 1.00 96.12 92 THR A O 1
ATOM 728 N N . ASP A 1 93 ? -12.262 -4.429 2.568 1.00 95.00 93 ASP A N 1
ATOM 729 C CA . ASP A 1 93 ? -12.786 -3.954 1.286 1.00 95.00 93 ASP A CA 1
ATOM 730 C C . ASP A 1 93 ? -11.674 -3.445 0.355 1.00 95.00 93 ASP A C 1
ATOM 732 O O . ASP A 1 93 ? -11.774 -3.622 -0.861 1.00 95.00 93 ASP A O 1
ATOM 736 N N . ILE A 1 94 ? -10.573 -2.915 0.912 1.00 95.50 94 ILE A N 1
ATOM 737 C CA . ILE A 1 94 ? -9.388 -2.509 0.146 1.00 95.50 94 ILE A CA 1
ATOM 738 C C . ILE A 1 94 ? -8.890 -3.636 -0.765 1.00 95.50 94 ILE A C 1
ATOM 740 O O . ILE A 1 94 ? -8.514 -3.388 -1.906 1.00 95.50 94 ILE A O 1
ATOM 744 N N . ARG A 1 95 ? -8.943 -4.897 -0.308 1.00 96.00 95 ARG A N 1
ATOM 745 C CA . ARG A 1 95 ? -8.419 -6.054 -1.052 1.00 96.00 95 ARG A CA 1
ATOM 746 C C . ARG A 1 95 ? -9.176 -6.278 -2.352 1.00 96.00 95 ARG A C 1
ATOM 748 O O . ARG A 1 95 ? -8.597 -6.806 -3.301 1.00 96.00 95 ARG A O 1
ATOM 755 N N . GLY A 1 96 ? -10.461 -5.932 -2.359 1.00 95.25 96 GLY A N 1
ATOM 756 C CA . GLY A 1 96 ? -11.370 -6.105 -3.482 1.00 95.25 96 GLY A 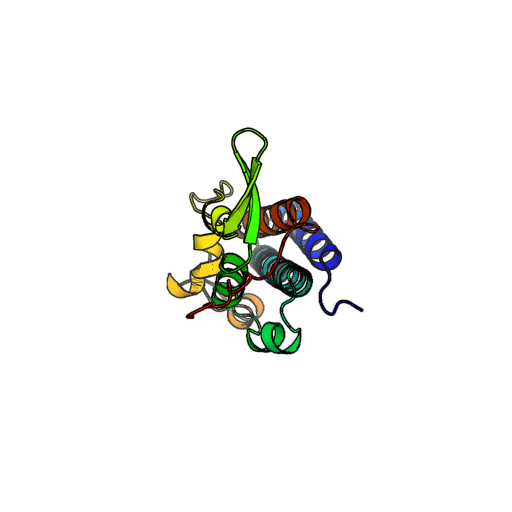CA 1
ATOM 757 C C . GLY A 1 96 ? -11.388 -4.926 -4.447 1.00 95.25 96 GLY A C 1
ATOM 758 O O . GLY A 1 96 ? -12.070 -5.017 -5.466 1.00 95.25 96 GLY A O 1
ATOM 759 N N . LYS A 1 97 ? -10.666 -3.832 -4.166 1.00 95.38 97 LYS A N 1
ATOM 760 C CA . LYS A 1 97 ? -10.663 -2.679 -5.068 1.00 95.38 97 LYS A CA 1
ATOM 761 C C . LYS A 1 97 ? -10.000 -3.066 -6.404 1.00 95.38 97 LYS A C 1
ATOM 763 O O . LYS A 1 97 ? -8.893 -3.624 -6.391 1.00 95.38 97 LYS A O 1
ATOM 768 N N . PRO A 1 98 ? -10.700 -2.875 -7.537 1.00 94.69 98 PRO A N 1
ATOM 769 C CA . PRO A 1 98 ? -10.267 -3.378 -8.835 1.00 94.69 98 PRO A CA 1
ATOM 770 C C . PRO A 1 98 ? -9.155 -2.511 -9.415 1.00 94.69 98 PRO A C 1
ATOM 772 O O . PRO A 1 98 ? -9.203 -1.295 -9.287 1.00 94.69 98 PRO A O 1
ATOM 775 N N . ILE A 1 99 ? -8.202 -3.129 -10.102 1.00 92.56 99 ILE A N 1
ATOM 776 C CA . ILE A 1 99 ? -7.135 -2.466 -10.857 1.00 92.56 99 ILE A CA 1
ATOM 777 C C . ILE A 1 99 ? -7.427 -2.655 -12.341 1.00 92.56 99 ILE A C 1
ATOM 779 O O . ILE A 1 99 ? -7.738 -3.772 -12.767 1.00 92.56 99 ILE A O 1
ATOM 783 N N . GLN A 1 100 ? -7.352 -1.571 -13.112 1.00 84.69 100 GLN A N 1
ATOM 784 C CA . GLN A 1 100 ? -7.689 -1.570 -14.540 1.00 84.69 100 GLN A CA 1
ATOM 785 C C . GLN A 1 100 ? -6.485 -1.297 -15.454 1.00 84.69 100 GLN A C 1
ATOM 787 O O . GLN A 1 100 ? -6.550 -1.544 -16.658 1.00 84.69 100 GLN A O 1
ATOM 792 N N . SER A 1 101 ? -5.374 -0.813 -14.908 1.00 80.81 101 SER A N 1
ATOM 793 C CA . SER A 1 101 ? -4.189 -0.429 -15.664 1.00 80.81 101 SER A CA 1
ATOM 794 C C . SER A 1 101 ? -3.341 -1.644 -16.036 1.00 80.81 101 SER A C 1
ATOM 796 O O . SER A 1 101 ? -2.644 -2.232 -15.211 1.00 80.81 101 SER A O 1
ATOM 798 N N . GLY A 1 102 ? -3.399 -2.035 -17.311 1.00 69.44 102 GLY A N 1
ATOM 799 C CA . GLY A 1 102 ? -2.515 -3.037 -17.918 1.00 69.44 102 GLY A CA 1
ATOM 800 C C . GLY A 1 102 ? -2.811 -4.501 -17.570 1.00 69.44 102 GLY A C 1
ATOM 801 O O . GLY A 1 102 ? -2.275 -5.390 -18.226 1.00 69.44 102 GLY A O 1
ATOM 802 N N . THR A 1 103 ? -3.661 -4.783 -16.580 1.00 78.50 103 THR A N 1
ATOM 803 C CA . THR A 1 103 ? -4.146 -6.135 -16.263 1.00 78.50 103 THR A CA 1
ATOM 804 C C . THR A 1 103 ? -5.419 -6.075 -15.423 1.00 78.50 103 THR A C 1
ATOM 806 O O . THR A 1 103 ? -5.669 -5.086 -14.740 1.00 78.50 103 THR A O 1
ATOM 809 N N . SER A 1 104 ? -6.220 -7.141 -15.460 1.00 80.94 104 SER A N 1
ATOM 810 C CA . SER A 1 104 ? -7.354 -7.316 -14.551 1.00 80.94 104 SER A CA 1
ATOM 811 C C . SER A 1 104 ? -6.855 -7.920 -13.241 1.00 80.94 104 SER A C 1
ATOM 813 O O . SER A 1 104 ? -6.319 -9.028 -13.213 1.00 80.94 104 SER A O 1
ATOM 815 N N . GLY A 1 105 ? -7.040 -7.195 -12.143 1.00 89.00 105 GLY A N 1
ATOM 816 C CA . GLY A 1 105 ? -6.714 -7.695 -10.816 1.00 89.00 105 GLY A CA 1
ATOM 817 C C . GLY A 1 105 ? -7.302 -6.839 -9.707 1.00 89.00 105 GLY A C 1
ATOM 818 O O . GLY A 1 105 ? -8.103 -5.941 -9.960 1.00 89.00 105 GLY A O 1
ATOM 819 N N . THR A 1 106 ? -6.910 -7.118 -8.469 1.00 95.56 106 THR A N 1
ATOM 820 C CA . THR A 1 106 ? -7.290 -6.303 -7.309 1.00 95.56 106 THR A CA 1
ATOM 821 C C . THR A 1 106 ? -6.070 -5.871 -6.508 1.00 95.56 106 THR A C 1
ATOM 823 O O . THR A 1 106 ? -5.016 -6.509 -6.574 1.00 95.56 106 THR A O 1
ATOM 826 N N . VAL A 1 107 ? -6.225 -4.824 -5.694 1.00 96.12 107 VAL A N 1
ATOM 827 C CA . VAL A 1 107 ? -5.184 -4.358 -4.758 1.00 96.12 107 VAL A CA 1
ATOM 828 C C . VAL A 1 107 ? -4.632 -5.509 -3.914 1.00 96.12 107 VAL A C 1
ATOM 830 O O . VAL A 1 107 ? -3.418 -5.653 -3.780 1.00 96.12 107 VAL A O 1
ATOM 833 N N . GLY A 1 108 ? -5.504 -6.387 -3.408 1.00 95.88 108 GLY A N 1
ATOM 834 C CA . GLY A 1 108 ? -5.077 -7.552 -2.632 1.00 95.88 108 GLY A CA 1
ATOM 835 C C . GLY A 1 108 ? -4.179 -8.504 -3.428 1.00 95.88 108 GLY A C 1
ATOM 836 O O . GLY A 1 108 ? -3.160 -8.955 -2.918 1.00 95.88 108 GLY A O 1
ATOM 837 N N . GLN A 1 109 ? -4.509 -8.773 -4.695 1.00 94.62 109 GLN A N 1
ATOM 838 C CA . GLN A 1 109 ? -3.697 -9.650 -5.545 1.00 94.62 109 GLN A CA 1
ATOM 839 C C . GLN A 1 109 ? -2.308 -9.069 -5.829 1.00 94.62 109 GLN A C 1
ATOM 841 O O . GLN A 1 109 ? -1.345 -9.834 -5.881 1.00 94.62 109 GLN A O 1
ATOM 846 N N . VAL A 1 110 ? -2.204 -7.746 -5.989 1.00 94.50 110 VAL A N 1
ATOM 847 C CA . VAL A 1 110 ? -0.924 -7.064 -6.217 1.00 94.50 110 VAL A CA 1
ATOM 848 C C . VAL A 1 110 ? -0.056 -7.074 -4.965 1.00 94.50 110 VAL A C 1
ATOM 850 O O . VAL A 1 110 ? 1.102 -7.482 -5.031 1.00 94.50 110 VAL A O 1
ATOM 853 N N . LEU A 1 111 ? -0.610 -6.683 -3.815 1.00 95.50 111 LEU A N 1
ATOM 854 C CA . LEU A 1 111 ? 0.135 -6.614 -2.552 1.00 95.50 111 LEU A CA 1
ATOM 855 C C . LEU A 1 111 ? 0.527 -7.998 -2.006 1.00 95.50 111 LEU A C 1
ATOM 857 O O . LEU A 1 111 ? 1.497 -8.121 -1.262 1.00 95.50 111 LEU A O 1
ATOM 861 N N . GLU A 1 112 ? -0.191 -9.050 -2.401 1.00 94.88 112 GLU A N 1
ATOM 862 C CA . GLU A 1 112 ? 0.143 -10.449 -2.103 1.00 94.88 112 GLU A CA 1
ATOM 863 C C . GLU A 1 112 ? 0.895 -11.140 -3.253 1.00 94.88 112 GLU A C 1
ATOM 865 O O . GLU A 1 112 ? 1.050 -12.366 -3.245 1.00 94.88 112 GLU A O 1
ATOM 870 N N . GLY A 1 113 ? 1.373 -10.376 -4.240 1.00 91.06 113 GLY A N 1
ATOM 871 C CA . GLY A 1 113 ? 1.970 -10.887 -5.473 1.00 91.06 113 GLY A CA 1
ATOM 872 C C . GLY A 1 113 ? 3.131 -11.857 -5.254 1.00 91.06 113 GLY A C 1
ATOM 873 O O . GLY A 1 113 ? 3.257 -12.825 -6.001 1.00 91.06 113 GLY A O 1
ATOM 874 N N . GLU A 1 114 ? 3.938 -11.674 -4.203 1.00 90.69 114 GLU A N 1
ATOM 875 C CA . GLU A 1 114 ? 5.059 -12.576 -3.886 1.00 90.69 114 GLU A CA 1
ATOM 876 C C . GLU A 1 114 ? 4.601 -14.032 -3.698 1.00 90.69 114 GLU A C 1
ATOM 878 O O . GLU A 1 114 ? 5.250 -14.961 -4.176 1.00 90.69 114 GLU A O 1
ATOM 883 N N . SER A 1 115 ? 3.434 -14.248 -3.075 1.00 88.50 115 SER A N 1
ATOM 884 C CA . SER A 1 115 ? 2.846 -15.588 -2.897 1.00 88.50 115 SER A CA 1
ATOM 885 C C . SER A 1 115 ? 2.386 -16.232 -4.212 1.00 88.50 115 SER A C 1
ATOM 887 O O . SER A 1 115 ? 2.153 -17.438 -4.274 1.00 88.50 115 SER A O 1
ATOM 889 N N . ARG A 1 116 ? 2.276 -15.426 -5.272 1.00 86.06 116 ARG A N 1
ATOM 890 C CA . ARG A 1 116 ? 1.834 -15.798 -6.621 1.00 86.06 116 ARG A CA 1
ATOM 891 C C . ARG A 1 116 ? 2.995 -15.832 -7.620 1.00 86.06 116 ARG A C 1
ATOM 893 O O . ARG A 1 116 ? 2.761 -15.897 -8.822 1.00 86.06 116 ARG A O 1
ATOM 900 N N . GLY A 1 117 ? 4.236 -15.791 -7.129 1.00 87.06 117 GLY A N 1
ATOM 901 C CA . GLY A 1 117 ? 5.446 -15.861 -7.950 1.00 87.06 117 GLY A CA 1
ATOM 902 C C . GLY A 1 117 ? 5.997 -14.509 -8.404 1.00 87.06 117 GLY A C 1
ATOM 903 O O . GLY A 1 117 ? 6.894 -14.489 -9.248 1.00 87.06 117 GLY A O 1
ATOM 904 N N . ALA A 1 118 ? 5.497 -13.391 -7.865 1.00 90.56 118 ALA A N 1
ATOM 905 C CA . ALA A 1 118 ? 6.119 -12.096 -8.102 1.00 90.56 118 ALA A CA 1
ATOM 906 C C . ALA A 1 118 ? 7.478 -11.979 -7.383 1.00 90.56 118 ALA A C 1
ATOM 908 O O . ALA A 1 118 ? 7.742 -12.639 -6.375 1.00 90.56 118 ALA A O 1
ATOM 909 N N . SER A 1 119 ? 8.349 -11.124 -7.909 1.00 90.25 119 SER A N 1
ATOM 910 C CA . SER A 1 119 ? 9.667 -10.834 -7.364 1.00 90.25 119 SER A CA 1
ATOM 911 C C . SER A 1 119 ? 9.580 -10.204 -5.977 1.00 90.25 119 SER A C 1
ATOM 913 O O . SER A 1 119 ? 8.730 -9.358 -5.714 1.00 90.25 119 SER A O 1
ATOM 915 N N . LYS A 1 120 ? 10.516 -10.591 -5.106 1.00 91.06 120 LYS A N 1
ATOM 916 C CA . LYS A 1 120 ? 10.588 -10.147 -3.715 1.00 91.06 120 LYS A CA 1
ATOM 917 C C . LYS A 1 120 ? 10.957 -8.672 -3.602 1.00 91.06 120 LYS A C 1
ATOM 919 O O . LYS A 1 120 ? 12.049 -8.251 -4.008 1.00 91.06 120 LYS A O 1
ATOM 924 N N . TYR A 1 121 ? 10.087 -7.911 -2.963 1.00 92.88 121 TYR A N 1
ATOM 925 C CA . TYR A 1 121 ? 10.308 -6.514 -2.636 1.00 92.88 121 TYR A CA 1
ATOM 926 C C . TYR A 1 121 ? 11.099 -6.383 -1.309 1.00 92.88 121 TYR A C 1
ATOM 928 O O . TYR A 1 121 ? 10.887 -7.164 -0.380 1.00 92.88 121 TYR A O 1
ATOM 936 N N . PRO A 1 122 ? 12.054 -5.436 -1.184 1.00 93.25 122 PRO A N 1
ATOM 937 C CA . PRO A 1 122 ? 12.469 -4.450 -2.186 1.00 93.25 122 PRO A CA 1
ATOM 938 C C . PRO A 1 122 ? 13.623 -4.908 -3.087 1.00 93.25 122 PRO A C 1
ATOM 940 O O . PRO A 1 122 ? 13.823 -4.350 -4.163 1.00 93.25 122 PRO A O 1
ATOM 943 N N . ASN A 1 123 ? 14.402 -5.908 -2.669 1.00 92.06 123 ASN A N 1
ATOM 944 C CA . ASN A 1 123 ? 15.730 -6.150 -3.241 1.00 92.06 123 ASN A CA 1
ATOM 945 C C . ASN A 1 123 ? 15.710 -6.649 -4.689 1.00 92.06 123 ASN A C 1
ATOM 947 O O . ASN A 1 123 ? 16.524 -6.190 -5.487 1.00 92.06 123 ASN A O 1
ATOM 951 N N . GLN A 1 124 ? 14.807 -7.567 -5.048 1.00 90.75 124 GLN A N 1
ATOM 952 C CA . GLN A 1 124 ? 14.753 -8.072 -6.426 1.00 90.75 124 GLN A CA 1
ATOM 953 C C . GLN A 1 124 ? 14.197 -7.021 -7.384 1.00 90.75 124 GLN A C 1
ATOM 955 O O . GLN A 1 124 ? 14.609 -6.978 -8.536 1.00 90.75 124 GLN A O 1
ATOM 960 N N . ILE A 1 125 ? 13.324 -6.141 -6.892 1.00 91.00 125 ILE A N 1
ATOM 961 C CA . ILE A 1 125 ? 12.844 -5.003 -7.672 1.00 91.00 125 ILE A CA 1
ATOM 962 C C . ILE A 1 125 ? 13.975 -3.994 -7.881 1.00 91.00 125 ILE A C 1
ATOM 964 O O . ILE A 1 125 ? 14.163 -3.548 -8.997 1.00 91.00 125 ILE A O 1
ATOM 968 N N . ARG A 1 126 ? 14.766 -3.668 -6.851 1.00 87.50 126 ARG A N 1
ATOM 969 C CA . ARG A 1 126 ? 15.795 -2.614 -6.927 1.00 87.50 126 ARG A CA 1
ATOM 970 C C . ARG A 1 126 ? 17.081 -3.017 -7.651 1.00 87.50 126 ARG A C 1
ATOM 972 O O . ARG A 1 126 ? 17.711 -2.174 -8.274 1.00 87.50 126 ARG A O 1
ATOM 979 N N . TYR A 1 127 ? 17.514 -4.264 -7.495 1.00 87.12 127 TYR A N 1
ATOM 980 C CA . TYR A 1 127 ? 18.826 -4.721 -7.974 1.00 87.12 127 TYR A CA 1
ATOM 981 C C . TYR A 1 127 ? 18.738 -5.878 -8.970 1.00 87.12 127 TYR A C 1
ATOM 983 O O . TYR A 1 127 ? 19.764 -6.332 -9.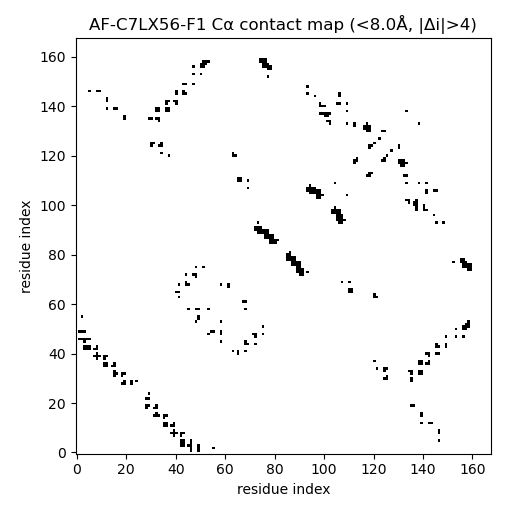475 1.00 87.12 127 TYR A O 1
ATOM 991 N N . GLY A 1 128 ? 17.536 -6.393 -9.233 1.00 83.94 128 GLY A N 1
ATOM 992 C CA . GLY A 1 128 ? 17.342 -7.425 -10.240 1.00 83.94 128 GLY A CA 1
ATOM 993 C C . GLY A 1 128 ? 17.596 -6.865 -11.634 1.00 83.94 128 GLY A C 1
ATOM 994 O O . GLY A 1 128 ? 17.084 -5.809 -11.986 1.00 83.94 128 GLY A O 1
ATOM 995 N N . THR A 1 129 ? 18.348 -7.602 -12.447 1.00 78.25 129 THR A N 1
ATOM 996 C CA . THR A 1 129 ? 18.509 -7.323 -13.887 1.00 78.25 129 THR A CA 1
ATOM 997 C C . THR A 1 129 ? 17.258 -7.676 -14.697 1.00 78.25 129 THR A C 1
ATOM 999 O O . THR A 1 129 ? 17.174 -7.397 -15.885 1.00 78.25 129 THR A O 1
ATOM 1002 N N . GLN A 1 130 ? 16.303 -8.340 -14.046 1.00 81.75 130 GLN A N 1
ATOM 1003 C CA . GLN A 1 130 ? 14.981 -8.712 -14.525 1.00 81.75 130 GLN A CA 1
ATOM 1004 C C . GLN A 1 130 ? 14.124 -9.027 -13.292 1.00 81.75 130 GLN A C 1
ATOM 1006 O O . GLN A 1 130 ? 14.633 -9.558 -12.298 1.00 81.75 130 GLN A O 1
ATOM 1011 N N . TYR A 1 131 ? 12.834 -8.700 -13.340 1.00 81.56 131 TYR A N 1
ATOM 1012 C CA . TYR A 1 131 ? 11.880 -9.043 -12.289 1.00 81.56 131 TYR A CA 1
ATOM 1013 C C . TYR A 1 131 ? 10.547 -9.475 -12.904 1.00 81.56 131 TYR A C 1
ATOM 1015 O O . TYR A 1 131 ? 10.162 -9.023 -13.979 1.00 81.56 131 TYR A O 1
ATOM 1023 N N . SER A 1 132 ? 9.854 -10.376 -12.214 1.00 84.38 132 SER A N 1
ATOM 1024 C CA . SER A 1 132 ? 8.507 -10.817 -12.567 1.00 84.38 132 SER A CA 1
ATOM 1025 C C . SER A 1 132 ? 7.546 -10.148 -11.603 1.00 84.38 132 SER A C 1
ATOM 1027 O O . SER A 1 132 ? 7.554 -10.454 -10.417 1.00 84.38 132 SER A O 1
ATOM 1029 N N . HIS A 1 133 ? 6.750 -9.195 -12.061 1.00 84.69 133 HIS A N 1
ATOM 1030 C CA . HIS A 1 133 ? 5.715 -8.580 -11.236 1.00 84.69 133 HIS A CA 1
ATOM 1031 C C . HIS A 1 133 ? 4.556 -8.134 -12.129 1.00 84.69 133 HIS A C 1
ATOM 1033 O O . HIS A 1 133 ? 4.618 -8.224 -13.355 1.00 84.69 133 HIS A O 1
ATOM 1039 N N . PHE A 1 134 ? 3.488 -7.650 -11.504 1.00 90.50 134 PHE A N 1
ATOM 1040 C CA . PHE A 1 134 ? 2.442 -6.898 -12.189 1.00 90.50 134 PHE A CA 1
ATOM 1041 C C . PHE A 1 134 ? 3.029 -5.715 -12.986 1.00 90.50 134 PHE A C 1
ATOM 1043 O O . PHE A 1 134 ? 4.036 -5.149 -12.551 1.00 90.50 134 PHE A O 1
ATOM 1050 N N . PRO A 1 135 ? 2.396 -5.314 -14.108 1.00 92.81 135 PRO A N 1
ATOM 1051 C CA . PRO A 1 135 ? 2.844 -4.174 -14.902 1.00 92.81 135 PRO A CA 1
ATOM 1052 C C . PRO A 1 135 ? 3.015 -2.900 -14.053 1.00 92.81 135 PRO A C 1
ATOM 1054 O O . PRO A 1 135 ? 2.216 -2.681 -13.137 1.00 92.81 135 PRO A O 1
ATOM 1057 N N . PRO A 1 136 ? 3.974 -2.012 -14.375 1.00 94.12 136 PRO A N 1
ATOM 1058 C CA . PRO A 1 136 ? 4.212 -0.788 -13.603 1.00 94.12 136 PRO A CA 1
ATOM 1059 C C . PRO A 1 136 ? 2.961 0.083 -13.425 1.00 94.12 136 PRO A C 1
ATOM 1061 O O . PRO A 1 136 ? 2.723 0.614 -12.343 1.00 94.12 136 PRO A O 1
ATOM 1064 N N . GLY A 1 137 ? 2.110 0.163 -14.455 1.00 95.19 137 GLY A N 1
ATOM 1065 C CA . GLY A 1 137 ? 0.826 0.865 -14.381 1.00 95.19 137 GLY A CA 1
ATOM 1066 C C . GLY A 1 137 ? -0.131 0.286 -13.331 1.00 95.19 137 GLY A C 1
ATOM 1067 O O . GLY A 1 137 ? -0.762 1.049 -12.602 1.00 95.19 137 GLY A O 1
ATOM 1068 N N . ALA A 1 138 ? -0.186 -1.042 -13.193 1.00 95.62 138 ALA A N 1
ATOM 1069 C CA . ALA A 1 138 ? -0.994 -1.718 -12.177 1.00 95.62 138 ALA A CA 1
ATOM 1070 C C . ALA A 1 138 ? -0.466 -1.445 -10.760 1.00 95.62 138 ALA A C 1
ATOM 1072 O O . ALA A 1 138 ? -1.245 -1.236 -9.829 1.00 95.62 138 ALA A O 1
ATOM 1073 N N . LEU A 1 139 ? 0.860 -1.421 -10.589 1.00 96.38 139 LEU A N 1
ATOM 1074 C CA . LEU A 1 139 ? 1.499 -1.108 -9.307 1.00 96.38 139 LEU A CA 1
ATOM 1075 C C . LEU A 1 139 ? 1.232 0.339 -8.889 1.00 96.38 139 LEU A C 1
ATOM 1077 O O . LEU A 1 139 ? 0.856 0.590 -7.744 1.00 96.38 139 LEU A O 1
ATOM 1081 N N . LEU A 1 140 ? 1.366 1.277 -9.826 1.00 97.50 140 LEU A N 1
ATOM 1082 C CA . LEU A 1 140 ? 1.068 2.686 -9.596 1.00 97.50 140 LEU A CA 1
ATOM 1083 C C . LEU A 1 140 ? -0.403 2.902 -9.229 1.00 97.50 140 LEU A C 1
ATOM 1085 O O . LEU A 1 140 ? -0.711 3.631 -8.287 1.00 97.50 140 LEU A O 1
ATOM 1089 N N . GLU A 1 141 ? -1.322 2.252 -9.942 1.00 97.25 141 GLU A N 1
ATOM 1090 C CA . GLU A 1 141 ? -2.748 2.316 -9.625 1.00 97.25 141 GLU A CA 1
ATOM 1091 C C . GLU A 1 141 ? -3.052 1.716 -8.246 1.00 97.25 141 GLU A C 1
ATOM 1093 O O . GLU A 1 141 ? -3.813 2.306 -7.482 1.00 97.25 141 GLU A O 1
ATOM 1098 N N . THR A 1 142 ? -2.399 0.609 -7.880 1.00 97.81 142 THR A N 1
ATOM 1099 C CA . THR A 1 142 ? -2.504 0.023 -6.533 1.00 97.81 142 THR A CA 1
ATOM 1100 C C 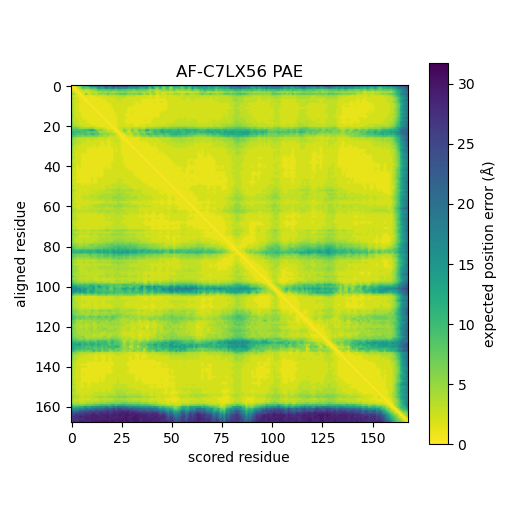. THR A 1 142 ? -2.128 1.047 -5.464 1.00 97.81 142 THR A C 1
ATOM 1102 O O . THR A 1 142 ? -2.883 1.254 -4.516 1.00 97.81 142 THR A O 1
ATOM 1105 N N . ALA A 1 143 ? -0.996 1.734 -5.637 1.00 98.25 143 ALA A N 1
ATOM 1106 C CA . ALA A 1 143 ? -0.538 2.753 -4.697 1.00 98.25 143 ALA A CA 1
ATOM 1107 C C . ALA A 1 143 ? -1.523 3.923 -4.586 1.00 98.25 143 ALA A C 1
ATOM 1109 O O . ALA A 1 143 ? -1.858 4.341 -3.477 1.00 98.25 143 ALA A O 1
ATOM 1110 N N . LYS A 1 144 ? -2.050 4.400 -5.722 1.00 98.00 144 LYS A N 1
ATOM 1111 C CA . LYS A 1 144 ? -3.102 5.427 -5.752 1.00 98.00 144 LYS A CA 1
ATOM 1112 C C . LYS A 1 144 ? -4.331 4.980 -4.960 1.00 98.00 144 LYS A C 1
ATOM 1114 O O . LYS A 1 144 ? -4.805 5.732 -4.118 1.00 98.00 144 LYS A O 1
ATOM 1119 N N . GLN A 1 145 ? -4.805 3.752 -5.165 1.00 97.69 145 GLN A N 1
ATOM 1120 C CA . GLN A 1 145 ? -5.983 3.235 -4.467 1.00 97.69 145 GLN A CA 1
ATOM 1121 C C . GLN A 1 145 ? -5.771 3.087 -2.960 1.00 97.69 145 GLN A C 1
ATOM 1123 O O . GLN A 1 145 ? -6.656 3.461 -2.194 1.00 97.69 145 GLN A O 1
ATOM 1128 N N . VAL A 1 146 ? -4.605 2.598 -2.524 1.00 98.00 146 VAL A N 1
ATOM 1129 C CA . VAL A 1 146 ? -4.261 2.505 -1.095 1.00 98.00 146 VAL A CA 1
ATOM 1130 C C . VAL A 1 146 ? -4.250 3.890 -0.445 1.00 98.00 146 VAL A C 1
ATOM 1132 O O . VAL A 1 146 ? -4.818 4.058 0.630 1.00 98.00 146 VAL A O 1
ATOM 1135 N N . ILE A 1 147 ? -3.661 4.893 -1.101 1.00 98.12 147 ILE A N 1
ATOM 1136 C CA . ILE A 1 147 ? -3.624 6.272 -0.591 1.00 98.12 147 ILE A CA 1
ATOM 1137 C C . ILE A 1 147 ? -5.023 6.895 -0.575 1.00 98.12 147 ILE A C 1
ATOM 1139 O O . ILE A 1 147 ? -5.425 7.468 0.434 1.00 98.12 147 ILE A O 1
ATOM 1143 N N . THR A 1 148 ? -5.793 6.763 -1.660 1.00 97.62 148 THR A N 1
ATOM 1144 C CA . THR A 1 148 ? -7.169 7.276 -1.732 1.00 97.62 148 THR A CA 1
ATOM 1145 C C . THR A 1 148 ? -8.045 6.668 -0.643 1.00 97.62 148 THR A C 1
ATOM 1147 O O . THR A 1 148 ? -8.752 7.401 0.045 1.00 97.62 148 THR A O 1
ATOM 1150 N N . TRP A 1 149 ? -7.975 5.351 -0.448 1.00 96.81 149 TRP A N 1
ATOM 1151 C CA . TRP A 1 149 ? -8.668 4.684 0.652 1.00 96.81 149 TRP A CA 1
ATOM 1152 C C . TRP A 1 149 ? -8.170 5.211 2.001 1.00 96.81 149 TRP A C 1
ATOM 1154 O O . TRP A 1 149 ? -8.965 5.520 2.886 1.00 96.81 149 TRP A O 1
ATOM 1164 N N . GLY A 1 150 ? -6.851 5.373 2.145 1.00 96.62 150 GLY A N 1
ATOM 1165 C CA . GLY A 1 150 ? -6.223 5.902 3.350 1.00 96.62 150 GLY A CA 1
ATOM 1166 C C . GLY A 1 150 ? -6.788 7.255 3.767 1.00 96.62 150 GLY A C 1
ATOM 1167 O O . GLY A 1 150 ? -7.125 7.430 4.932 1.00 96.62 150 GLY A O 1
ATOM 1168 N N . HIS A 1 151 ? -6.972 8.172 2.818 1.00 97.25 151 HIS A N 1
ATOM 1169 C CA . HIS A 1 151 ? -7.601 9.474 3.063 1.00 97.25 151 HIS A CA 1
ATOM 1170 C C . HIS A 1 151 ? -9.065 9.375 3.469 1.00 97.25 151 HIS A C 1
ATOM 1172 O O . HIS A 1 151 ? -9.494 10.082 4.376 1.00 97.25 151 HIS A O 1
ATOM 1178 N N . GLN A 1 152 ? -9.832 8.483 2.837 1.00 96.44 152 GLN A N 1
ATOM 1179 C CA . GLN A 1 152 ? -11.252 8.287 3.157 1.00 96.44 152 GLN A CA 1
ATOM 1180 C C . GLN A 1 152 ? -11.464 7.864 4.615 1.00 96.44 152 GLN A C 1
ATOM 1182 O O . GLN A 1 152 ? -12.463 8.236 5.228 1.00 96.44 152 GLN A O 1
ATOM 1187 N N . HIS A 1 153 ? -10.517 7.111 5.175 1.00 96.12 153 HIS A N 1
ATOM 1188 C CA . HIS A 1 153 ? -10.645 6.509 6.498 1.00 96.12 153 HIS A CA 1
ATOM 1189 C C . HIS A 1 153 ? -9.625 7.020 7.521 1.00 96.12 153 HIS A C 1
ATOM 1191 O O . HIS A 1 153 ? -9.609 6.533 8.649 1.00 96.12 153 HIS A O 1
ATOM 1197 N N . TRP A 1 154 ? -8.806 8.018 7.180 1.00 96.31 154 TRP A N 1
ATOM 1198 C CA . TRP A 1 154 ? -7.688 8.475 8.013 1.00 96.31 154 TRP A CA 1
ATOM 1199 C C . TRP A 1 154 ? -8.104 8.813 9.448 1.00 96.31 154 TRP A C 1
ATOM 1201 O O . TRP A 1 154 ? -7.454 8.415 10.416 1.00 96.31 154 TRP A O 1
ATOM 1211 N N . ASP A 1 155 ? -9.219 9.524 9.601 1.00 95.69 155 ASP A N 1
ATOM 1212 C CA . ASP A 1 155 ? -9.693 9.974 10.909 1.00 95.69 155 ASP A CA 1
ATOM 1213 C C . ASP A 1 155 ? -10.584 8.971 11.636 1.00 95.69 155 ASP A C 1
ATOM 1215 O O . ASP A 1 155 ? -10.934 9.193 12.793 1.00 95.69 155 ASP A O 1
ATOM 1219 N N . SER A 1 156 ? -10.927 7.865 10.980 1.00 95.50 156 SER A N 1
ATOM 1220 C CA . SER A 1 156 ? -11.898 6.905 11.493 1.00 95.50 156 SER A CA 1
ATOM 1221 C C . SER A 1 156 ? -11.406 5.464 11.523 1.00 95.50 156 SER A C 1
ATOM 1223 O O . SER A 1 156 ? -12.131 4.616 12.017 1.00 95.50 156 SER A O 1
ATOM 1225 N N . ILE A 1 157 ? -10.197 5.161 11.053 1.00 97.19 157 ILE A N 1
ATOM 1226 C CA . ILE A 1 157 ? -9.608 3.827 11.181 1.00 97.19 157 ILE A CA 1
ATOM 1227 C C . ILE A 1 157 ? -9.179 3.553 12.628 1.00 97.19 157 ILE A C 1
ATOM 1229 O O . ILE A 1 157 ? -8.616 4.420 13.299 1.00 97.19 157 ILE A O 1
ATOM 1233 N N . ARG A 1 158 ? -9.410 2.329 13.110 1.00 96.56 158 ARG A N 1
ATOM 1234 C CA . ARG A 1 158 ? -8.988 1.895 14.450 1.00 96.56 158 ARG A CA 1
ATOM 1235 C C . ARG A 1 158 ? -8.596 0.423 14.495 1.00 96.56 158 ARG A C 1
ATOM 1237 O O . ARG A 1 158 ? -9.039 -0.368 13.668 1.00 96.56 158 ARG A O 1
ATOM 1244 N N . MET A 1 159 ? -7.811 0.035 15.497 1.00 96.06 159 MET A N 1
ATOM 1245 C CA . MET A 1 159 ? -7.685 -1.373 15.878 1.00 96.06 159 MET A CA 1
ATOM 1246 C C . MET A 1 159 ? -9.031 -1.920 16.362 1.00 96.06 159 MET A C 1
ATOM 1248 O O . MET A 1 159 ? -9.819 -1.201 16.980 1.00 96.06 159 MET A O 1
ATOM 1252 N N . VAL A 1 160 ? -9.267 -3.209 16.120 1.00 90.69 160 VAL A N 1
ATOM 1253 C CA . VAL A 1 160 ? -10.428 -3.919 16.669 1.00 90.69 160 VAL A CA 1
ATOM 1254 C C . VAL A 1 160 ? -10.411 -3.808 18.177 1.00 90.69 160 VAL A C 1
ATOM 1256 O O . VAL A 1 160 ? -9.411 -4.117 18.825 1.00 90.69 160 VAL A O 1
ATOM 1259 N N . GLN A 1 161 ? -11.541 -3.398 18.735 1.00 75.88 161 GLN A N 1
ATOM 1260 C CA . GLN A 1 161 ? -11.738 -3.489 20.167 1.00 75.88 161 GLN A CA 1
ATOM 1261 C C . GLN A 1 161 ? -12.131 -4.928 20.488 1.00 75.88 161 GLN A C 1
ATOM 1263 O O . GLN A 1 161 ? -13.202 -5.393 20.085 1.00 75.88 161 GLN A O 1
ATOM 1268 N N . GLU A 1 162 ? -11.258 -5.648 21.194 1.00 62.12 162 GLU A N 1
ATOM 1269 C CA . GLU A 1 162 ? -11.667 -6.881 21.856 1.00 62.12 162 GLU A CA 1
ATOM 1270 C C . GLU A 1 162 ? -12.819 -6.512 22.793 1.00 62.12 162 GLU A C 1
ATOM 1272 O O . GLU A 1 162 ? -12.634 -5.812 23.790 1.00 62.12 162 GLU A O 1
ATOM 1277 N N . HIS A 1 163 ? -14.037 -6.927 22.439 1.00 51.03 163 HIS A N 1
ATOM 1278 C CA . HIS A 1 163 ? -15.141 -6.887 23.381 1.00 51.03 163 HIS A CA 1
ATOM 1279 C C . HIS A 1 163 ? -14.740 -7.850 24.486 1.00 51.03 163 HIS A C 1
ATOM 1281 O O . HIS A 1 163 ? -14.691 -9.059 24.260 1.00 51.03 163 HIS A O 1
ATOM 1287 N N . GLY A 1 164 ? -14.351 -7.296 25.637 1.00 44.06 164 GLY A N 1
ATOM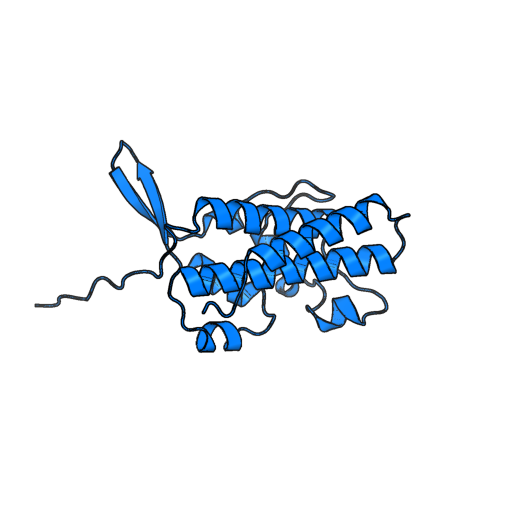 1288 C CA . GLY A 1 164 ? -13.949 -8.083 26.786 1.00 44.06 164 GLY A CA 1
ATOM 1289 C C . GLY A 1 164 ? -14.973 -9.183 27.010 1.00 44.06 164 GLY A C 1
ATOM 1290 O O . GLY A 1 164 ? -16.169 -8.911 27.115 1.00 44.06 164 GLY A O 1
ATOM 1291 N N . SER A 1 165 ? -14.500 -10.425 27.047 1.00 41.81 165 SER A N 1
ATOM 1292 C CA . SER A 1 165 ? -15.266 -11.559 27.534 1.00 41.81 165 SER A CA 1
ATOM 1293 C C . SER A 1 165 ? -15.667 -11.268 28.980 1.00 41.81 165 SER A C 1
ATOM 1295 O O . SER A 1 165 ? -14.965 -11.636 29.919 1.00 41.81 165 SER A O 1
ATOM 1297 N N . SER A 1 166 ? -16.787 -10.576 29.177 1.00 42.56 166 SER A N 1
ATOM 1298 C CA . SER A 1 166 ? -17.516 -10.577 30.437 1.00 42.56 166 SER A CA 1
ATOM 1299 C C . SER A 1 166 ? -18.168 -11.948 30.584 1.00 42.56 166 SER A C 1
ATOM 1301 O O . SER A 1 166 ? -19.364 -12.103 30.369 1.00 42.56 166 SER A O 1
ATOM 1303 N N . ASN A 1 167 ? -17.364 -12.952 30.934 1.00 40.94 167 ASN A N 1
ATOM 1304 C CA . ASN A 1 167 ? -17.886 -14.127 31.615 1.00 40.94 167 ASN A CA 1
ATOM 1305 C C . ASN A 1 167 ? -18.073 -13.734 33.083 1.00 40.94 167 ASN A C 1
ATOM 1307 O O . ASN A 1 167 ? -17.102 -13.656 33.840 1.00 40.94 167 ASN A O 1
ATOM 1311 N N . GLN A 1 168 ? -19.320 -13.411 33.426 1.00 39.12 168 GLN A N 1
ATOM 1312 C CA . GLN A 1 168 ? -19.853 -13.674 34.762 1.00 39.12 168 GLN A CA 1
ATOM 1313 C C . GLN A 1 168 ? -20.025 -15.183 34.948 1.00 39.12 168 GLN A C 1
ATOM 1315 O O . GLN A 1 168 ? -20.315 -15.864 33.937 1.00 39.12 168 GLN A O 1
#

Radius of gyration: 16.86 Å; Cα contacts (8 Å, |Δi|>4): 250; chains: 1; bounding box: 49×29×58 Å

Solvent-accessible surface area (backbone atoms only — not comparable to full-atom values): 9140 Å² total; per-residue (Å²): 133,79,92,50,48,52,70,58,19,52,51,30,43,53,50,22,52,52,42,57,72,74,42,90,78,46,69,68,43,45,37,48,19,34,48,30,11,53,51,16,38,50,35,30,51,48,23,50,37,44,61,22,64,48,56,67,70,65,56,55,73,42,68,72,43,46,46,58,48,51,50,60,43,32,56,20,25,31,76,45,76,55,96,89,40,79,41,80,39,62,45,49,64,60,40,68,40,74,38,76,41,92,47,89,50,26,38,38,57,60,49,38,24,54,86,74,68,25,52,53,68,62,60,37,50,75,70,40,98,66,71,49,66,78,52,40,57,32,37,41,49,38,25,52,50,53,47,54,51,43,66,76,36,57,93,53,37,26,58,65,76,78,75,73,84,78,76,124

Organism: Desulfomicrobium baculatum (strain DSM 4028 / VKM B-1378 / X) (NCBI:txid525897)

pLDDT: mean 91.57, std 11.24, range [39.12, 98.5]